Protein AF-A0A381SD19-F1 (afdb_monomer)

Solvent-accessible surface area (backbone atoms only — not comparable to full-atom values): 4086 Å² total; per-residue (Å²): 145,80,82,68,76,72,65,65,75,68,70,79,76,78,74,83,71,79,68,72,42,73,50,75,30,52,57,91,42,62,66,56,43,49,56,51,46,32,68,71,42,73,44,52,70,42,82,76,47,76,45,79,62,77,75,29,27,38,36,30,35,46,63,50,134

Nearest PDB structures (foldseek):
  3grz-assembly1_B  TM=5.229E-01  e=1.997E-01  Lactobacillus delbrueckii subsp. bulgaricus ATCC BAA-365
  3grz-assembly1_A  TM=5.120E-01  e=2.133E-01  Lactobacillus delbrueckii subsp. bulgaricus ATCC B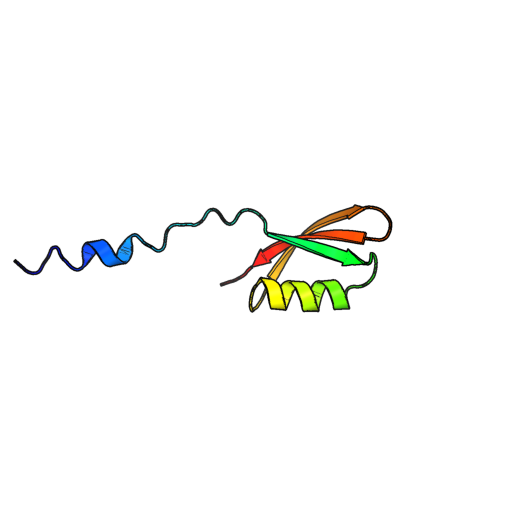AA-365
  8ucg-assembly1_B  TM=6.255E-01  e=1.269E+00  Palaeococcus pacificus DY20341
  7yrj-assembly1_B  TM=4.997E-01  e=1.653E+00  Homo sapiens

Mean predicted aligned error: 10.65 Å

Foldseek 3Di:
DPPPPVPVVPPPPPPPPPPFDKDKDFPPCVVRVVVVQCVVLVHDKDFDDWDDDDRMIMTGIDRDD

pLDDT: mean 81.19, std 18.97, range [47.5, 97.94]

Organism: NCBI:txid408172

Sequence (65 aa):
MFLWTTLIFLQMHTGCSREPQYIIFKTGDRNQLQERAVKHCYGDFKVLQEKELGPYTRASLECKE

Structure (mmCIF, N/CA/C/O backbone):
data_AF-A0A381SD19-F1
#
_entry.id   AF-A0A381SD19-F1
#
loop_
_atom_site.group_PDB
_atom_site.id
_atom_site.type_symbol
_atom_site.label_atom_id
_atom_site.label_alt_id
_atom_site.label_comp_id
_atom_site.label_asym_id
_atom_site.label_entity_id
_atom_site.label_seq_id
_atom_site.pdbx_PDB_ins_code
_atom_site.Cartn_x
_atom_site.Cartn_y
_atom_site.Cartn_z
_atom_site.occupancy
_atom_site.B_iso_or_equiv
_atom_site.auth_seq_id
_atom_site.auth_comp_id
_atom_site.auth_asym_id
_atom_site.auth_atom_id
_atom_site.pdbx_PDB_model_num
ATOM 1 N N . MET A 1 1 ? 36.467 20.612 -29.427 1.00 47.50 1 MET A N 1
ATOM 2 C CA . MET A 1 1 ? 35.493 21.325 -28.570 1.00 47.50 1 MET A CA 1
ATOM 3 C C . MET A 1 1 ? 34.109 20.667 -28.671 1.00 47.50 1 MET A C 1
ATOM 5 O O . MET A 1 1 ? 33.137 21.330 -28.974 1.00 47.50 1 MET A O 1
ATOM 9 N N . PHE A 1 2 ? 34.022 19.343 -28.484 1.00 48.44 2 PHE A N 1
ATOM 10 C CA . PHE A 1 2 ? 32.772 18.565 -28.637 1.00 48.44 2 PHE A CA 1
ATOM 11 C C . PHE A 1 2 ? 32.647 17.446 -27.583 1.00 48.44 2 PHE A C 1
ATOM 13 O O . PHE A 1 2 ? 31.801 16.573 -27.695 1.00 48.44 2 PHE A O 1
ATOM 20 N N . LEU A 1 3 ? 33.513 17.459 -26.562 1.00 50.56 3 LEU A N 1
ATOM 21 C CA . LEU A 1 3 ? 33.612 16.403 -25.544 1.00 50.56 3 LEU A CA 1
ATOM 22 C C . LEU A 1 3 ? 33.039 16.817 -24.178 1.00 50.56 3 LEU A C 1
ATOM 24 O O . LEU A 1 3 ? 33.035 16.011 -23.256 1.00 50.56 3 LEU A O 1
ATOM 28 N N . TRP A 1 4 ? 32.552 18.056 -24.038 1.00 51.12 4 TRP A N 1
ATOM 29 C CA . TRP A 1 4 ? 32.081 18.591 -22.752 1.00 51.12 4 TRP A CA 1
ATOM 30 C C . TRP A 1 4 ? 30.562 18.714 -22.620 1.00 51.12 4 TRP A C 1
ATOM 32 O O . TRP A 1 4 ? 30.054 18.724 -21.504 1.00 51.12 4 TRP A O 1
ATOM 42 N N . THR A 1 5 ? 29.815 18.763 -23.721 1.00 53.91 5 THR A N 1
ATOM 43 C CA . THR A 1 5 ? 28.359 18.970 -23.677 1.00 53.91 5 THR A CA 1
ATOM 44 C C . THR A 1 5 ? 27.570 17.717 -23.292 1.00 53.91 5 THR A C 1
ATOM 46 O O . THR A 1 5 ? 26.457 17.836 -22.791 1.00 53.91 5 THR A O 1
ATOM 49 N N . THR A 1 6 ? 28.133 16.517 -23.447 1.00 54.75 6 THR A N 1
ATOM 50 C CA . THR A 1 6 ? 27.448 15.248 -23.137 1.00 54.75 6 THR A CA 1
ATOM 51 C C . THR A 1 6 ? 27.447 14.879 -21.652 1.00 54.75 6 THR A C 1
ATOM 53 O O . THR A 1 6 ? 26.632 14.064 -21.233 1.00 54.75 6 THR A O 1
ATOM 56 N N . LEU A 1 7 ? 28.319 15.480 -20.837 1.00 52.78 7 LEU A N 1
ATOM 57 C CA . LEU A 1 7 ? 28.466 15.133 -19.415 1.00 52.78 7 LEU A CA 1
ATOM 58 C C . LEU A 1 7 ? 27.364 15.717 -18.515 1.00 52.78 7 LEU A C 1
ATOM 60 O O . LEU A 1 7 ? 27.102 15.173 -17.447 1.00 52.78 7 LEU A O 1
ATOM 64 N N . ILE A 1 8 ? 26.679 16.776 -18.954 1.00 55.75 8 ILE A N 1
ATOM 65 C CA . ILE A 1 8 ? 25.667 17.473 -18.140 1.00 55.75 8 ILE A CA 1
ATOM 66 C C . ILE A 1 8 ? 24.326 16.715 -18.126 1.00 55.75 8 ILE A C 1
ATOM 68 O O . ILE A 1 8 ? 23.585 16.785 -17.149 1.00 55.75 8 ILE A O 1
ATOM 72 N N . PHE A 1 9 ? 24.021 15.925 -19.161 1.00 51.75 9 PHE A N 1
ATOM 73 C CA . PHE A 1 9 ? 22.748 15.195 -19.246 1.00 51.75 9 PHE A CA 1
ATOM 74 C C . PHE A 1 9 ? 22.667 13.980 -18.304 1.00 51.75 9 PHE A C 1
ATOM 76 O O . PHE A 1 9 ? 21.575 13.503 -18.006 1.00 51.75 9 PHE A O 1
ATOM 83 N N . LEU A 1 10 ? 23.807 13.489 -17.803 1.00 51.81 10 LEU A N 1
ATOM 84 C CA . LEU A 1 10 ? 23.862 12.273 -16.985 1.00 51.81 10 LEU A CA 1
ATOM 85 C C . LEU A 1 10 ? 23.611 12.523 -15.485 1.00 51.81 10 LEU A C 1
ATOM 87 O O . LEU A 1 10 ? 23.358 11.580 -14.742 1.00 51.81 10 LEU A O 1
ATOM 91 N N . GLN A 1 11 ? 23.656 13.775 -15.017 1.00 49.97 11 GLN A N 1
ATOM 92 C CA . GLN A 1 11 ? 23.565 14.082 -13.580 1.00 49.97 11 GLN A CA 1
ATOM 93 C C . GLN A 1 11 ? 22.134 14.253 -13.040 1.00 49.97 11 GLN A C 1
ATOM 95 O O . GLN A 1 11 ? 21.964 14.458 -11.843 1.00 49.97 11 GLN A O 1
ATOM 100 N N . MET A 1 12 ? 21.095 14.124 -13.873 1.00 51.91 12 MET A N 1
ATOM 101 C CA . MET A 1 12 ? 19.699 14.290 -13.429 1.00 51.91 12 MET A CA 1
ATOM 102 C C . MET A 1 12 ? 19.054 13.008 -12.860 1.00 51.91 12 MET A C 1
ATOM 104 O O . MET A 1 12 ? 17.928 13.066 -12.377 1.00 51.91 12 MET A O 1
ATOM 108 N N . HIS A 1 13 ? 19.737 11.855 -12.888 1.00 50.38 13 HIS A N 1
ATOM 109 C CA . HIS A 1 13 ? 19.143 10.557 -12.519 1.00 50.38 13 HIS A CA 1
ATOM 110 C C . HIS A 1 13 ? 19.573 9.993 -11.157 1.00 50.38 13 HIS A C 1
ATOM 112 O O . HIS A 1 13 ? 19.220 8.864 -10.829 1.00 50.38 13 HIS A O 1
ATOM 118 N N . THR A 1 14 ? 20.297 10.742 -10.323 1.00 51.88 14 THR A N 1
ATOM 119 C CA . THR A 1 14 ? 20.676 10.264 -8.979 1.00 51.88 14 THR A CA 1
ATOM 120 C C . THR A 1 14 ? 19.960 11.038 -7.880 1.00 51.88 14 THR A C 1
ATOM 122 O O . THR A 1 14 ? 20.575 11.539 -6.946 1.00 51.88 14 THR A O 1
ATOM 125 N N . GLY A 1 15 ? 18.635 11.116 -7.987 1.00 47.88 15 GLY A N 1
ATOM 126 C CA . GLY A 1 15 ? 17.745 11.440 -6.874 1.00 47.88 15 GLY A CA 1
ATOM 127 C C . GLY A 1 15 ? 17.235 10.172 -6.186 1.00 47.88 15 GLY A C 1
ATOM 128 O O . GLY A 1 15 ? 16.043 10.061 -5.929 1.00 47.88 15 GLY A O 1
ATOM 129 N N . CYS A 1 16 ? 18.091 9.172 -5.944 1.00 57.69 16 CYS A N 1
ATOM 130 C CA . CYS A 1 16 ? 17.691 7.925 -5.284 1.00 57.69 16 CYS A CA 1
ATOM 131 C C . CYS A 1 16 ? 17.721 8.089 -3.756 1.00 57.69 16 CYS A C 1
ATOM 133 O O . CYS A 1 16 ? 18.476 7.434 -3.047 1.00 57.69 16 CYS A O 1
ATOM 135 N N . SER A 1 17 ? 16.901 9.005 -3.250 1.00 49.12 17 SER A N 1
ATOM 136 C CA . SER A 1 17 ? 16.350 8.875 -1.906 1.00 49.12 17 SER A CA 1
ATOM 137 C C . SER A 1 17 ? 14.868 8.618 -2.108 1.00 49.12 17 SER A C 1
ATOM 139 O O . SER A 1 17 ? 14.058 9.543 -2.100 1.00 49.12 17 SER A O 1
ATOM 141 N N . ARG A 1 18 ? 14.510 7.361 -2.402 1.00 63.12 18 ARG A N 1
ATOM 142 C CA . ARG A 1 18 ? 13.107 6.944 -2.357 1.00 63.12 18 ARG A CA 1
ATOM 143 C C . ARG A 1 18 ? 12.720 6.889 -0.891 1.00 63.12 18 ARG A C 1
ATOM 145 O O . ARG A 1 18 ? 12.740 5.826 -0.276 1.00 63.12 18 ARG A O 1
ATOM 152 N N . GLU A 1 19 ? 12.433 8.053 -0.315 1.00 66.19 19 GLU A N 1
ATOM 153 C CA . GLU A 1 19 ? 11.710 8.087 0.943 1.00 66.19 19 GLU A CA 1
ATOM 154 C C . GLU A 1 19 ? 10.486 7.174 0.791 1.00 66.19 19 GLU A C 1
ATOM 156 O O . GLU A 1 19 ? 9.814 7.229 -0.248 1.00 66.19 19 GLU A O 1
ATOM 161 N N . PRO A 1 20 ? 10.230 6.289 1.768 1.00 67.81 20 PRO A N 1
ATOM 162 C CA . PRO A 1 20 ? 9.111 5.370 1.695 1.00 67.81 20 PRO A CA 1
ATOM 163 C C . PRO A 1 20 ? 7.830 6.149 1.410 1.00 67.81 20 PRO A C 1
ATOM 165 O O . PRO A 1 20 ? 7.466 7.060 2.153 1.00 67.81 20 PRO A O 1
ATOM 168 N N . GLN A 1 21 ? 7.152 5.793 0.324 1.00 84.56 21 GLN A N 1
ATOM 169 C CA . GLN A 1 21 ? 5.918 6.458 -0.063 1.00 84.56 21 GLN A CA 1
ATOM 170 C C . GLN A 1 21 ? 4.772 5.895 0.765 1.00 84.56 21 GLN A C 1
ATOM 172 O O . GLN A 1 21 ? 4.702 4.691 0.990 1.00 84.56 21 GLN A O 1
ATOM 177 N N . TYR A 1 22 ? 3.874 6.744 1.257 1.00 91.44 22 TYR A N 1
ATOM 178 C CA . TYR A 1 22 ? 2.795 6.292 2.132 1.00 91.44 22 TYR A CA 1
ATOM 179 C C . TYR A 1 22 ? 1.440 6.476 1.475 1.00 91.44 22 TYR A C 1
ATOM 181 O O . TYR A 1 22 ? 1.115 7.558 0.989 1.00 91.44 22 TYR A O 1
ATOM 189 N N . ILE A 1 23 ? 0.604 5.449 1.576 1.00 94.31 23 ILE A N 1
ATOM 190 C CA . ILE A 1 23 ? -0.818 5.551 1.268 1.00 94.31 23 ILE A CA 1
ATOM 191 C C . ILE A 1 23 ? -1.646 5.119 2.470 1.00 94.31 23 ILE A C 1
ATOM 193 O O . ILE A 1 23 ? -1.226 4.307 3.293 1.00 94.31 23 ILE A O 1
ATOM 197 N N . ILE A 1 24 ? -2.842 5.685 2.581 1.00 95.50 24 ILE A N 1
ATOM 198 C CA . ILE A 1 24 ? -3.812 5.331 3.613 1.00 95.50 24 ILE A CA 1
ATOM 199 C C . ILE A 1 24 ? -4.995 4.672 2.917 1.00 95.50 24 ILE A C 1
ATOM 201 O O . ILE A 1 24 ? -5.434 5.147 1.869 1.00 95.50 24 ILE A O 1
ATOM 205 N N . PHE A 1 25 ? -5.514 3.597 3.490 1.00 96.31 25 PHE A N 1
ATOM 206 C CA . PHE A 1 25 ? -6.697 2.888 3.009 1.00 96.31 25 PHE A CA 1
ATOM 207 C C . PHE A 1 25 ? -7.524 2.384 4.195 1.00 96.31 25 PHE A C 1
ATOM 209 O O . PHE A 1 25 ? -7.069 2.430 5.335 1.00 96.31 25 PHE A O 1
ATOM 216 N N . LYS A 1 26 ? -8.765 1.965 3.966 1.00 97.19 26 LYS A N 1
ATOM 217 C CA . LYS A 1 26 ? -9.640 1.414 5.002 1.00 97.19 26 LYS A CA 1
ATOM 218 C C . LYS A 1 26 ? -9.097 0.063 5.465 1.00 97.19 26 LYS A C 1
ATOM 220 O O . LYS A 1 26 ? -8.778 -0.790 4.641 1.00 97.19 26 LYS A O 1
ATOM 225 N N . THR A 1 27 ? -9.008 -0.146 6.775 1.00 95.38 27 THR A N 1
ATOM 226 C CA . THR A 1 27 ? -8.507 -1.406 7.341 1.00 95.38 27 THR A CA 1
ATOM 227 C C . THR A 1 27 ? -9.328 -2.590 6.820 1.00 95.38 27 THR A C 1
ATOM 229 O O . THR A 1 27 ? -10.559 -2.555 6.835 1.00 95.38 27 THR A O 1
ATOM 232 N N . GLY A 1 28 ? -8.641 -3.620 6.319 1.00 93.19 28 GLY A N 1
ATOM 233 C CA . GLY A 1 28 ? -9.252 -4.806 5.706 1.00 93.19 28 GLY A CA 1
ATOM 234 C C . GLY A 1 28 ? -9.617 -4.673 4.219 1.00 93.19 28 GLY A C 1
ATOM 235 O O . GLY A 1 28 ? -9.882 -5.688 3.581 1.00 93.19 28 GLY A O 1
ATOM 236 N N . ASP A 1 29 ? -9.577 -3.473 3.631 1.00 96.50 29 ASP A N 1
ATOM 237 C CA . ASP A 1 29 ? -9.893 -3.254 2.213 1.00 96.50 29 ASP A CA 1
ATOM 238 C C . ASP A 1 29 ? -8.633 -3.323 1.334 1.00 96.50 29 ASP A C 1
ATOM 240 O O . ASP A 1 29 ? -8.010 -2.317 0.979 1.00 96.50 29 ASP A O 1
ATOM 244 N N . ARG A 1 30 ? -8.234 -4.551 0.986 1.00 94.56 30 ARG A N 1
ATOM 245 C CA . ARG A 1 30 ? -7.050 -4.803 0.147 1.00 94.56 30 ARG A CA 1
ATOM 246 C C . ARG A 1 30 ? -7.208 -4.309 -1.292 1.00 94.56 30 ARG A C 1
ATOM 248 O O . ARG A 1 30 ? -6.207 -3.948 -1.907 1.00 94.56 30 ARG A O 1
ATOM 255 N N . ASN A 1 31 ? -8.435 -4.218 -1.801 1.00 96.81 31 ASN A N 1
ATOM 256 C CA . ASN A 1 31 ? -8.689 -3.675 -3.135 1.00 96.81 31 ASN A CA 1
ATOM 257 C C . ASN A 1 31 ? -8.335 -2.187 -3.178 1.00 96.81 31 ASN A C 1
ATOM 259 O O . ASN A 1 31 ? -7.642 -1.741 -4.090 1.00 96.81 31 ASN A O 1
ATOM 263 N N . GLN A 1 32 ? -8.727 -1.439 -2.143 1.00 96.06 32 GLN A N 1
ATOM 264 C CA . GLN A 1 32 ? -8.383 -0.026 -2.030 1.00 96.06 32 GLN A CA 1
ATOM 265 C C . GLN A 1 32 ? -6.872 0.202 -1.883 1.00 96.06 32 GLN A C 1
ATOM 267 O O . GLN A 1 32 ? -6.349 1.163 -2.451 1.00 96.06 32 GLN A O 1
ATOM 272 N N . LEU A 1 33 ? -6.166 -0.664 -1.148 1.00 95.50 33 LEU A N 1
ATOM 273 C CA . LEU A 1 33 ? -4.701 -0.643 -1.098 1.00 95.50 33 LEU A CA 1
ATOM 274 C C . LEU A 1 33 ? -4.114 -0.788 -2.507 1.00 95.50 33 LEU A C 1
ATOM 276 O O . LEU A 1 33 ? -3.299 0.039 -2.908 1.00 95.50 33 LEU A O 1
ATOM 280 N N . GLN A 1 34 ? -4.544 -1.802 -3.260 1.00 95.31 34 GLN A N 1
ATOM 281 C CA . GLN A 1 34 ? -3.982 -2.097 -4.575 1.00 95.31 34 GLN A CA 1
ATOM 282 C C . GLN A 1 34 ? -4.280 -1.006 -5.607 1.00 95.31 34 GLN A C 1
ATOM 284 O O . GLN A 1 34 ? -3.360 -0.541 -6.275 1.00 95.31 34 GLN A O 1
ATOM 289 N N . GLU A 1 35 ? -5.526 -0.538 -5.698 1.00 95.62 35 GLU A N 1
ATOM 290 C CA . GLU A 1 35 ? -5.912 0.538 -6.619 1.00 95.62 35 GLU A CA 1
ATOM 291 C C . GLU A 1 35 ? -5.100 1.816 -6.360 1.00 95.62 35 GLU A C 1
ATOM 293 O O . GLU A 1 35 ? -4.544 2.421 -7.281 1.00 95.62 35 GLU A O 1
ATOM 298 N N . ARG A 1 36 ? -4.982 2.215 -5.086 1.00 94.81 36 ARG A N 1
ATOM 299 C CA . ARG A 1 36 ? -4.235 3.417 -4.700 1.00 94.81 36 ARG A CA 1
ATOM 300 C C . ARG A 1 36 ? -2.738 3.248 -4.914 1.00 94.81 36 ARG A C 1
ATOM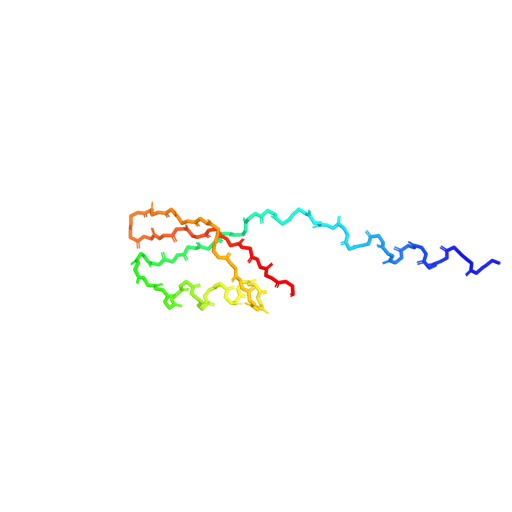 302 O O . ARG A 1 36 ? -2.106 4.198 -5.361 1.00 94.81 36 ARG A O 1
ATOM 309 N N . ALA A 1 37 ? -2.181 2.076 -4.620 1.00 94.38 37 ALA A N 1
ATOM 310 C CA . ALA A 1 37 ? -0.757 1.807 -4.780 1.00 94.38 37 ALA A CA 1
ATOM 311 C C . ALA A 1 37 ? -0.337 1.805 -6.255 1.00 94.38 37 ALA A C 1
ATOM 313 O O . ALA A 1 37 ? 0.627 2.482 -6.599 1.00 94.38 37 ALA A O 1
ATOM 314 N N . VAL A 1 38 ? -1.101 1.154 -7.142 1.00 93.38 38 VAL A N 1
ATOM 315 C CA . VAL A 1 38 ? -0.839 1.184 -8.593 1.00 93.38 38 VAL A CA 1
ATOM 316 C C . VAL A 1 38 ? -0.960 2.604 -9.136 1.00 93.38 38 VAL A C 1
ATOM 318 O O . VAL A 1 38 ? -0.099 3.050 -9.888 1.00 93.38 38 VAL A O 1
ATOM 321 N N . LYS A 1 39 ? -1.991 3.355 -8.724 1.00 91.81 39 LYS A N 1
ATOM 322 C CA . LYS A 1 39 ? -2.159 4.756 -9.137 1.00 91.81 39 LYS A CA 1
ATOM 323 C C . LYS A 1 39 ? -1.027 5.655 -8.633 1.00 91.81 39 LYS A C 1
ATOM 325 O O . LYS A 1 39 ? -0.679 6.619 -9.304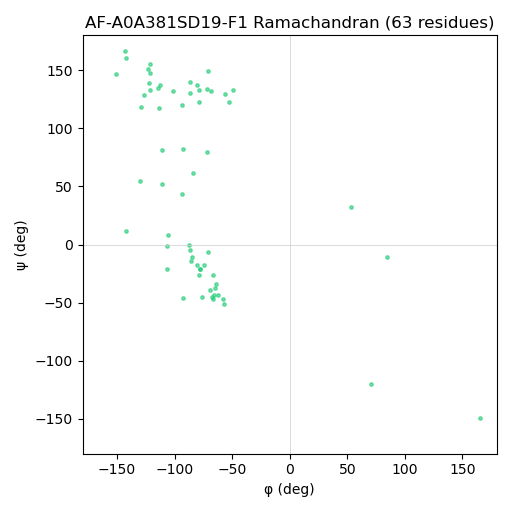 1.00 91.81 39 LYS A O 1
ATOM 330 N N . HIS A 1 40 ? -0.487 5.369 -7.451 1.00 90.88 40 HIS A N 1
ATOM 331 C CA . HIS A 1 40 ? 0.600 6.140 -6.857 1.00 90.88 40 HIS A CA 1
ATOM 332 C C . HIS A 1 40 ? 1.950 5.833 -7.513 1.00 90.88 40 HIS A C 1
ATOM 334 O O . HIS A 1 40 ? 2.684 6.755 -7.853 1.00 90.88 40 HIS A O 1
ATOM 340 N N . CYS A 1 41 ? 2.243 4.549 -7.734 1.00 90.06 41 CYS A N 1
ATOM 341 C CA . CYS A 1 41 ? 3.497 4.085 -8.320 1.00 90.06 41 CYS A CA 1
ATOM 342 C C .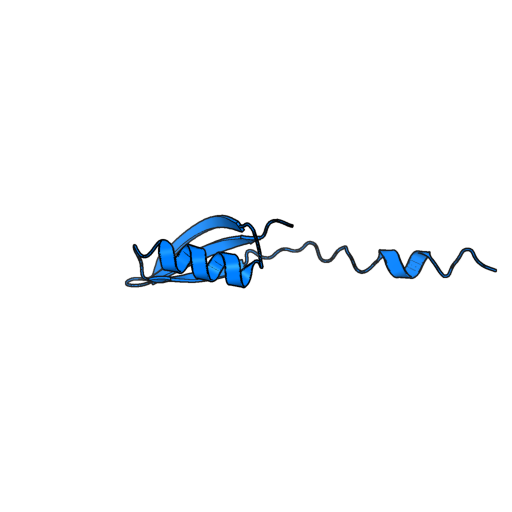 CYS A 1 41 ? 3.512 4.094 -9.852 1.00 90.06 41 CYS A C 1
ATOM 344 O O . CYS A 1 41 ? 4.571 3.898 -10.436 1.00 90.06 41 CYS A O 1
ATOM 346 N N . TYR A 1 42 ? 2.362 4.299 -10.503 1.00 89.88 42 TYR A N 1
ATOM 347 C CA . TYR A 1 42 ? 2.185 4.136 -11.951 1.00 89.88 42 TYR A CA 1
ATOM 348 C C . TYR A 1 42 ? 2.652 2.764 -12.467 1.00 89.88 42 TYR A C 1
ATOM 350 O O . TYR A 1 42 ? 3.116 2.643 -13.598 1.00 89.88 42 TYR A O 1
ATOM 358 N N . GLY A 1 43 ? 2.525 1.723 -11.641 1.00 87.56 43 GLY A N 1
ATOM 359 C CA . GLY A 1 43 ? 3.071 0.405 -11.941 1.00 87.56 43 GLY A CA 1
ATOM 360 C C . GLY A 1 43 ? 3.121 -0.508 -10.722 1.00 87.5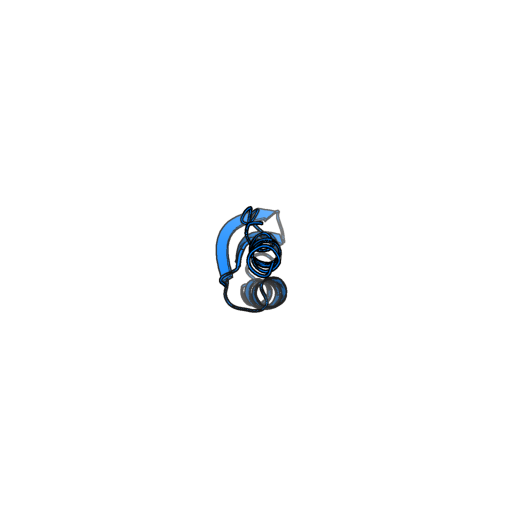6 43 GLY A C 1
ATOM 361 O O . GLY A 1 43 ? 2.279 -0.419 -9.821 1.00 87.56 43 GLY A O 1
ATOM 362 N N . ASP A 1 44 ? 4.116 -1.392 -10.713 1.00 91.19 44 ASP A N 1
ATOM 363 C CA . ASP A 1 44 ? 4.316 -2.361 -9.644 1.00 91.19 44 ASP A CA 1
ATOM 364 C C . ASP A 1 44 ? 4.807 -1.704 -8.352 1.00 91.19 44 ASP A C 1
ATOM 366 O O . ASP A 1 44 ? 5.544 -0.716 -8.333 1.00 91.19 44 ASP A O 1
ATOM 370 N N . PHE A 1 45 ? 4.420 -2.307 -7.232 1.00 93.06 45 PHE A N 1
ATOM 371 C CA . PHE A 1 45 ? 4.770 -1.821 -5.907 1.00 93.06 45 PHE A CA 1
ATOM 372 C C . PHE A 1 45 ? 5.068 -2.974 -4.952 1.00 93.06 45 PHE A C 1
ATOM 374 O O . PHE A 1 45 ? 4.678 -4.126 -5.163 1.00 93.06 45 PHE A O 1
ATOM 381 N N . LYS A 1 46 ? 5.766 -2.652 -3.868 1.00 94.12 46 LYS A N 1
ATOM 382 C CA . LYS A 1 46 ? 6.021 -3.542 -2.740 1.00 94.12 46 LYS A CA 1
ATOM 383 C C . LYS A 1 46 ? 5.581 -2.855 -1.456 1.00 94.12 46 LYS A C 1
ATOM 385 O O . LYS A 1 46 ? 5.982 -1.729 -1.183 1.00 94.12 46 LYS A O 1
ATOM 390 N N . VAL A 1 47 ? 4.773 -3.541 -0.654 1.00 94.62 47 VAL A N 1
ATOM 391 C CA . VAL A 1 47 ? 4.412 -3.067 0.687 1.00 94.62 47 VAL A CA 1
ATOM 392 C C . VAL A 1 47 ? 5.569 -3.376 1.637 1.00 94.62 47 VAL A C 1
ATOM 394 O O . VAL A 1 47 ? 5.979 -4.530 1.757 1.00 94.62 47 VAL A O 1
ATOM 397 N N . LEU A 1 48 ? 6.110 -2.345 2.285 1.00 94.19 48 LEU A N 1
ATOM 398 C CA . LEU A 1 48 ? 7.224 -2.453 3.230 1.00 94.19 48 LEU A CA 1
ATOM 399 C C . LEU A 1 48 ? 6.739 -2.604 4.673 1.00 94.19 48 LEU A C 1
ATOM 401 O O . LEU A 1 48 ? 7.244 -3.438 5.420 1.00 94.19 48 L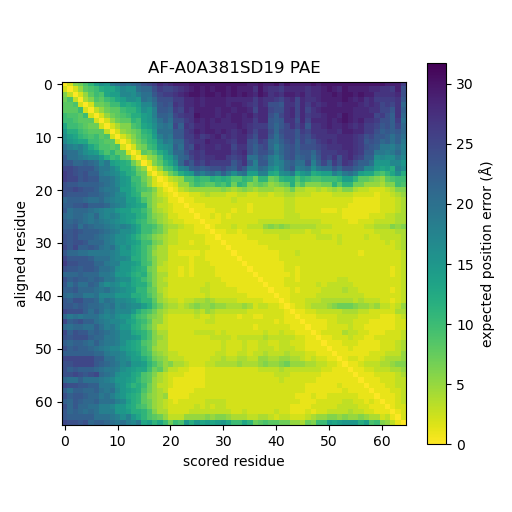EU A O 1
ATOM 405 N N . GLN A 1 49 ? 5.766 -1.786 5.075 1.00 94.88 49 GLN A N 1
ATOM 406 C CA . GLN A 1 49 ? 5.228 -1.770 6.433 1.00 94.88 49 GLN A CA 1
ATOM 407 C C . GLN A 1 49 ? 3.771 -1.327 6.415 1.00 94.88 49 GLN A C 1
ATOM 409 O O . GLN A 1 49 ? 3.398 -0.456 5.634 1.00 94.88 49 GLN A O 1
ATOM 414 N N . GLU A 1 50 ? 2.969 -1.870 7.325 1.00 95.94 50 GLU A N 1
ATOM 415 C CA . GLU A 1 50 ? 1.608 -1.412 7.573 1.00 95.94 50 GLU A CA 1
ATOM 416 C C . GLU A 1 50 ? 1.444 -1.008 9.033 1.00 95.94 50 GLU A C 1
ATOM 418 O O . GLU A 1 50 ? 1.958 -1.662 9.941 1.00 95.94 50 GLU A O 1
ATOM 423 N N . LYS A 1 51 ? 0.730 0.094 9.256 1.00 96.88 51 LYS A N 1
ATOM 424 C CA . LYS A 1 51 ? 0.355 0.568 10.583 1.00 96.88 51 LYS A CA 1
ATOM 425 C C . LYS A 1 51 ? -1.137 0.835 10.614 1.00 96.88 51 LYS A C 1
ATOM 427 O O . LYS A 1 51 ? -1.628 1.709 9.898 1.00 96.88 51 LYS A O 1
ATOM 432 N N . GLU A 1 52 ? -1.842 0.117 11.475 1.00 96.69 52 GLU A N 1
ATOM 433 C CA . GLU A 1 52 ? -3.255 0.367 11.733 1.00 96.69 52 GLU A CA 1
ATOM 434 C C . GLU A 1 52 ? -3.430 1.664 12.535 1.00 96.69 52 GLU A C 1
ATOM 436 O O . GLU A 1 52 ? -2.720 1.947 13.502 1.00 96.69 52 GLU A O 1
ATOM 441 N N . LEU A 1 53 ? -4.376 2.481 12.087 1.00 95.38 53 LEU A N 1
ATOM 442 C CA . LEU A 1 53 ? -4.744 3.7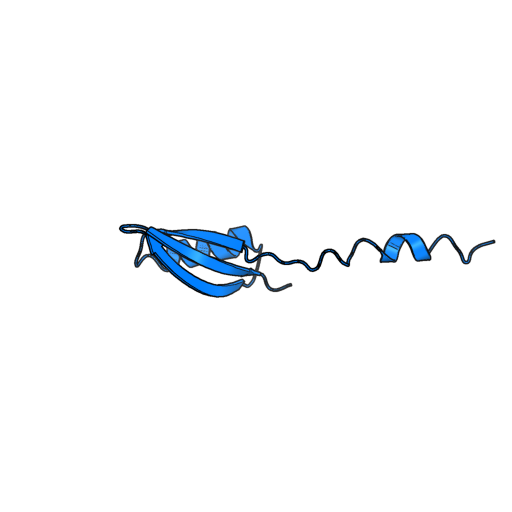95 12.604 1.00 95.38 53 LEU A CA 1
ATOM 443 C C . LEU A 1 53 ? -6.270 3.822 12.810 1.00 95.38 53 LEU A C 1
ATOM 445 O O . LEU A 1 53 ? -6.983 4.653 12.244 1.00 95.38 53 LEU A O 1
ATOM 449 N N . GLY A 1 54 ? -6.785 2.858 13.579 1.00 94.56 54 GLY A N 1
ATOM 450 C CA . GLY A 1 54 ? -8.221 2.668 13.797 1.00 94.56 54 GLY A CA 1
ATOM 451 C C . GLY A 1 54 ? -8.926 2.140 12.537 1.00 94.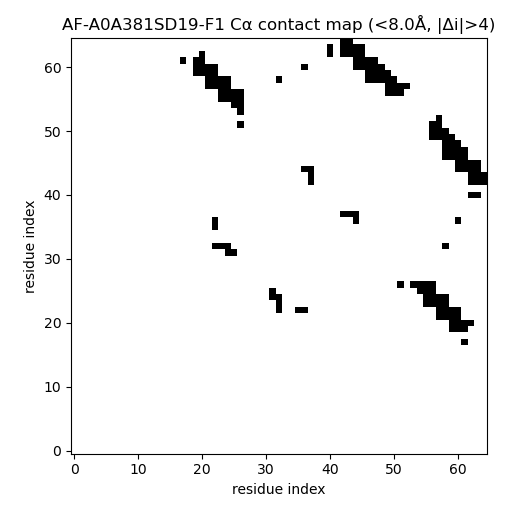56 54 GLY A C 1
ATOM 452 O O . GLY A 1 54 ? -8.561 1.067 12.056 1.00 94.56 54 GLY A O 1
ATOM 453 N N . PRO A 1 55 ? -9.922 2.854 11.971 1.00 96.44 55 PRO A N 1
ATOM 454 C CA . PRO A 1 55 ? -10.648 2.391 10.782 1.00 96.44 55 PRO A CA 1
ATOM 455 C C . PRO A 1 55 ? -9.811 2.431 9.490 1.00 96.44 55 PRO A C 1
ATOM 457 O O . PRO A 1 55 ? -10.276 1.973 8.443 1.00 96.44 55 PRO A O 1
ATOM 460 N N . TYR A 1 56 ? -8.598 2.984 9.550 1.00 97.25 56 TYR A N 1
ATOM 461 C CA . TYR A 1 56 ? -7.682 3.097 8.424 1.00 97.25 56 TYR A CA 1
ATOM 462 C C . TYR A 1 56 ? -6.353 2.404 8.711 1.00 97.25 56 TYR A C 1
ATOM 464 O O . TYR A 1 56 ? -5.927 2.298 9.854 1.00 97.25 56 TYR A O 1
ATOM 472 N N . THR A 1 57 ? -5.659 1.998 7.659 1.00 97.94 57 THR A N 1
ATOM 473 C CA . THR A 1 57 ? -4.301 1.463 7.684 1.00 97.94 57 THR A CA 1
ATOM 474 C C . THR A 1 57 ? -3.413 2.340 6.809 1.00 97.94 57 THR A C 1
ATOM 476 O O . THR A 1 57 ? -3.780 2.693 5.687 1.00 97.94 57 THR A O 1
ATOM 479 N N . ARG A 1 58 ? -2.242 2.720 7.325 1.00 96.50 58 ARG A N 1
ATOM 480 C CA . ARG A 1 58 ? -1.176 3.361 6.551 1.00 96.50 58 ARG A CA 1
ATOM 481 C C . ARG A 1 58 ? -0.225 2.277 6.058 1.00 96.50 58 ARG A C 1
ATOM 483 O O . ARG A 1 58 ? 0.393 1.615 6.885 1.00 96.50 58 ARG A O 1
ATOM 490 N N . ALA A 1 59 ? -0.066 2.148 4.747 1.00 96.38 59 ALA A N 1
ATOM 491 C CA . ALA A 1 59 ? 0.968 1.322 4.136 1.00 96.38 59 ALA A CA 1
ATOM 492 C C . ALA A 1 59 ? 2.126 2.194 3.650 1.00 96.38 59 ALA A C 1
ATOM 494 O O . ALA A 1 59 ? 1.916 3.210 2.989 1.00 96.38 59 ALA A O 1
ATOM 495 N N . SER A 1 60 ? 3.340 1.778 3.986 1.00 94.81 60 SER A N 1
ATOM 496 C CA . SER A 1 60 ? 4.580 2.226 3.371 1.00 94.81 60 SER A CA 1
ATOM 497 C C . SER A 1 60 ? 4.858 1.364 2.147 1.00 94.81 60 SER A C 1
ATOM 499 O O . SER A 1 60 ? 4.799 0.135 2.227 1.00 94.81 60 SER A O 1
ATOM 501 N N . LEU A 1 61 ? 5.140 2.011 1.027 1.00 93.06 61 LEU A N 1
ATOM 502 C CA . LEU A 1 61 ? 5.330 1.416 -0.279 1.00 93.06 61 LEU A CA 1
ATOM 503 C C . LEU A 1 61 ? 6.718 1.748 -0.824 1.00 93.06 61 LEU A C 1
ATOM 505 O O . LEU A 1 61 ? 7.251 2.842 -0.629 1.00 93.06 61 LEU A O 1
ATOM 509 N N . GLU A 1 62 ? 7.241 0.801 -1.584 1.00 91.69 62 GLU A N 1
ATOM 510 C CA . GLU A 1 62 ? 8.339 0.973 -2.522 1.00 91.69 62 GLU A CA 1
ATOM 511 C C . GLU A 1 62 ? 7.781 0.764 -3.932 1.00 91.69 62 GLU A C 1
ATOM 513 O O . GLU A 1 62 ? 7.270 -0.314 -4.246 1.00 91.69 62 GLU A O 1
ATOM 518 N N . CYS A 1 63 ? 7.845 1.795 -4.772 1.00 90.31 63 CYS A N 1
ATOM 519 C CA . CYS A 1 63 ? 7.491 1.676 -6.183 1.00 90.31 63 CYS A CA 1
ATOM 520 C C . CYS A 1 63 ? 8.644 1.028 -6.948 1.00 90.31 63 CYS A C 1
ATOM 522 O O . CYS A 1 63 ? 9.802 1.423 -6.773 1.00 90.31 63 CYS A O 1
ATOM 524 N N . LYS A 1 64 ? 8.323 0.040 -7.781 1.00 85.94 64 LYS A N 1
ATOM 525 C CA . LYS A 1 64 ? 9.295 -0.597 -8.668 1.00 85.94 64 LYS A CA 1
ATOM 526 C C . LYS A 1 64 ? 9.380 0.203 -9.969 1.00 85.94 64 LYS A C 1
ATOM 528 O O . LYS A 1 64 ? 8.361 0.705 -10.435 1.00 85.94 64 LYS A O 1
ATOM 533 N N . GLU A 1 65 ? 10.597 0.358 -10.487 1.00 70.50 65 GLU A N 1
ATOM 534 C CA . GLU A 1 65 ? 10.858 0.966 -11.805 1.00 70.50 65 GLU A CA 1
ATOM 535 C C . GLU A 1 65 ? 10.514 0.021 -12.950 1.00 70.50 6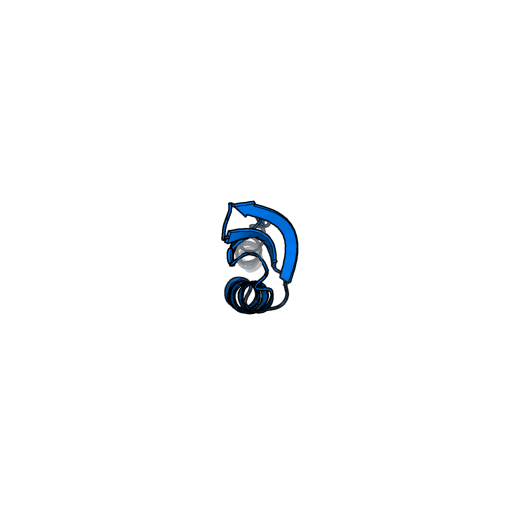5 GLU A C 1
ATOM 537 O O . GLU A 1 65 ? 10.697 -1.206 -12.767 1.00 70.50 65 GLU A O 1
#

Radius of gyration: 17.72 Å; Cα contacts (8 Å, |Δi|>4): 82; chains: 1; bounding box: 46×26×42 Å

Secondary structure (DSSP, 8-state):
--SSTTSGGGGGG-----PPEEEEEETT-HHHHHHHHHHHHTS-EEEEEEEEETTEEEEEEEE--